Protein AF-Q749F0-F1 (afdb_monomer_lite)

pLDDT: mean 83.87, std 11.84, range [44.56, 96.19]

Sequence (62 aa):
MTHIETSRVNELLAGHMAIIKEFADKLDVNGDLEEIEANVAEIEQALADLKGALASIPHRRG

Radius of gyration: 15.16 Å; chains: 1; bounding box: 34×18×42 Å

Foldseek 3Di:
DDPVLVVVLVVLVVVLVVQLVVLVVVDDPPDDPVSNVVSVVSNVVSVVVNVVVVVPRDDPPD

Organism: Geobacter sulfurreducens (strain ATCC 51573 / DSM 12127 / PCA) (NCBI:txid243231)

Structure (mmCIF, N/CA/C/O backbone):
data_AF-Q749F0-F1
#
_entry.id   AF-Q749F0-F1
#
loop_
_atom_site.group_PDB
_atom_site.id
_atom_site.type_symbol
_atom_site.label_atom_id
_atom_site.label_alt_id
_atom_site.label_comp_id
_atom_site.label_asym_id
_atom_site.label_entity_id
_atom_site.label_seq_id
_atom_site.pdbx_PDB_ins_code
_atom_site.Cartn_x
_atom_site.Cartn_y
_atom_site.Cartn_z
_atom_site.occupancy
_atom_site.B_iso_or_equiv
_atom_site.auth_seq_id
_atom_site.auth_comp_id
_atom_site.auth_asym_id
_atom_site.auth_atom_id
_atom_site.pdbx_PDB_model_num
ATOM 1 N N . MET A 1 1 ? 14.821 4.585 -22.949 1.00 55.69 1 MET A N 1
ATOM 2 C CA . MET A 1 1 ? 14.028 3.700 -22.092 1.00 55.69 1 MET A CA 1
ATOM 3 C C . MET A 1 1 ? 13.336 2.734 -23.021 1.00 55.69 1 MET A C 1
ATOM 5 O O . MET A 1 1 ? 12.616 3.173 -23.911 1.00 55.69 1 MET A O 1
ATOM 9 N N . THR A 1 2 ? 13.709 1.466 -22.954 1.00 64.44 2 THR A N 1
ATOM 10 C CA . THR A 1 2 ? 13.085 0.416 -23.761 1.00 64.44 2 THR A CA 1
ATOM 11 C C . THR A 1 2 ? 11.686 0.139 -23.216 1.00 64.44 2 THR A C 1
ATOM 13 O O . THR A 1 2 ? 11.426 0.347 -22.033 1.00 64.44 2 THR A O 1
ATOM 16 N N . HIS A 1 3 ? 10.773 -0.338 -24.061 1.00 64.50 3 HIS A N 1
ATOM 17 C CA . HIS A 1 3 ? 9.400 -0.663 -23.653 1.00 64.50 3 HIS A CA 1
ATOM 18 C C . HIS A 1 3 ? 9.355 -1.644 -22.459 1.00 64.50 3 HIS A C 1
ATOM 20 O O . HIS A 1 3 ? 8.446 -1.587 -21.639 1.00 64.50 3 HIS A O 1
ATOM 26 N N . ILE A 1 4 ? 10.381 -2.494 -22.328 1.00 63.66 4 ILE A N 1
ATOM 27 C CA . ILE A 1 4 ? 10.574 -3.452 -21.229 1.00 63.66 4 ILE A CA 1
ATOM 28 C C . ILE A 1 4 ? 10.875 -2.738 -19.902 1.00 63.66 4 ILE A C 1
ATOM 30 O O . ILE A 1 4 ? 10.323 -3.104 -18.867 1.00 63.66 4 ILE A O 1
ATOM 34 N N . GLU A 1 5 ? 11.708 -1.693 -19.919 1.00 67.62 5 GLU A N 1
ATOM 35 C CA . GLU A 1 5 ? 11.988 -0.885 -18.725 1.00 67.62 5 GLU A CA 1
ATOM 36 C C . GLU A 1 5 ? 10.722 -0.165 -18.245 1.00 67.62 5 GLU A C 1
ATOM 38 O O . GLU A 1 5 ? 10.439 -0.164 -17.053 1.00 67.62 5 GLU A O 1
ATOM 43 N N . THR A 1 6 ? 9.915 0.381 -19.158 1.00 76.31 6 THR A N 1
ATOM 44 C CA . THR A 1 6 ? 8.648 1.045 -18.810 1.00 76.31 6 THR A CA 1
ATOM 45 C C . THR A 1 6 ? 7.610 0.068 -18.251 1.00 76.31 6 THR A C 1
ATOM 47 O O . THR A 1 6 ? 6.976 0.372 -17.243 1.00 76.31 6 THR A O 1
ATOM 50 N N . SER A 1 7 ? 7.461 -1.123 -18.842 1.00 81.69 7 SER A N 1
ATOM 51 C CA . SER A 1 7 ? 6.559 -2.160 -18.321 1.00 81.69 7 SER A CA 1
ATOM 52 C C . SER A 1 7 ? 6.947 -2.609 -16.910 1.00 81.69 7 SER A C 1
ATOM 54 O O . SER A 1 7 ? 6.087 -2.677 -16.038 1.00 81.69 7 SER A O 1
ATOM 56 N N . ARG A 1 8 ? 8.243 -2.814 -16.648 1.00 80.69 8 ARG A N 1
ATOM 57 C CA . ARG A 1 8 ? 8.737 -3.227 -15.326 1.00 80.69 8 ARG A CA 1
ATOM 58 C C . ARG A 1 8 ? 8.524 -2.158 -14.251 1.00 80.69 8 ARG A C 1
ATOM 60 O O . ARG A 1 8 ? 8.214 -2.487 -13.111 1.00 80.69 8 ARG A O 1
ATOM 67 N N . VAL A 1 9 ? 8.663 -0.877 -14.604 1.00 83.31 9 VAL A N 1
ATOM 68 C CA . VAL A 1 9 ? 8.345 0.237 -13.693 1.00 83.31 9 VAL A CA 1
ATOM 69 C C . VAL A 1 9 ? 6.850 0.277 -13.381 1.00 83.31 9 VAL A C 1
ATOM 71 O O . VAL A 1 9 ? 6.478 0.461 -12.225 1.00 83.31 9 VAL A O 1
ATOM 74 N N . ASN A 1 10 ? 5.993 0.053 -14.379 1.00 86.50 10 ASN A N 1
ATOM 75 C CA . ASN A 1 10 ? 4.545 0.023 -14.179 1.00 86.50 10 ASN A CA 1
ATOM 76 C C . ASN A 1 10 ? 4.102 -1.146 -13.289 1.00 86.50 10 ASN A C 1
ATOM 78 O O . ASN A 1 10 ? 3.248 -0.956 -12.429 1.00 86.50 10 ASN A O 1
ATOM 82 N N . GLU A 1 11 ? 4.691 -2.331 -13.458 1.00 88.69 11 GLU A N 1
ATOM 83 C CA . GLU A 1 11 ? 4.428 -3.491 -12.595 1.00 88.69 11 GLU A CA 1
ATOM 84 C C . GLU A 1 11 ? 4.838 -3.219 -11.144 1.00 88.69 11 GLU A C 1
ATOM 86 O O . GLU A 1 11 ? 4.076 -3.500 -10.219 1.00 88.69 11 GLU A O 1
ATOM 91 N N . LEU A 1 12 ? 6.009 -2.606 -10.946 1.00 87.81 12 LEU A N 1
ATOM 92 C CA . LEU A 1 12 ? 6.492 -2.230 -9.621 1.00 87.81 12 LEU A CA 1
ATOM 93 C C . LEU A 1 12 ? 5.562 -1.207 -8.955 1.00 87.81 12 LEU A C 1
ATOM 95 O O . LEU A 1 12 ? 5.155 -1.393 -7.810 1.00 87.81 12 LEU A O 1
ATOM 99 N N . LEU A 1 13 ? 5.175 -0.158 -9.686 1.00 89.00 13 LEU A N 1
ATOM 100 C CA . LEU A 1 13 ? 4.221 0.844 -9.206 1.00 89.00 13 LEU A CA 1
ATOM 101 C C . LEU A 1 13 ? 2.879 0.208 -8.833 1.00 89.00 13 LEU A C 1
ATOM 103 O O . LEU A 1 13 ? 2.362 0.474 -7.751 1.00 89.00 13 LEU A O 1
ATOM 107 N N . ALA A 1 14 ? 2.340 -0.660 -9.690 1.00 91.81 14 ALA A N 1
ATOM 108 C CA . ALA A 1 14 ? 1.067 -1.329 -9.447 1.00 91.81 14 ALA A CA 1
ATOM 109 C C . ALA A 1 14 ? 1.103 -2.204 -8.182 1.00 91.81 14 ALA A C 1
ATOM 111 O O . ALA A 1 14 ? 0.152 -2.171 -7.402 1.00 91.81 14 ALA A O 1
ATOM 112 N N . GLY A 1 15 ? 2.200 -2.932 -7.947 1.00 91.50 15 GLY A N 1
ATOM 113 C CA . GLY A 1 15 ? 2.374 -3.760 -6.752 1.00 91.50 15 GLY A CA 1
ATOM 114 C C . GLY A 1 15 ? 2.366 -2.940 -5.460 1.00 91.50 15 GLY A C 1
ATOM 115 O O . GLY A 1 15 ? 1.570 -3.211 -4.561 1.00 91.50 15 GLY A O 1
ATOM 116 N N . HIS A 1 16 ? 3.186 -1.888 -5.385 1.00 89.44 16 HIS A N 1
ATOM 117 C CA . HIS A 1 16 ? 3.232 -1.033 -4.194 1.00 89.44 16 HIS A CA 1
ATOM 118 C C . HIS A 1 16 ? 1.921 -0.262 -3.978 1.00 89.44 16 HIS A C 1
ATOM 120 O O . HIS A 1 16 ? 1.469 -0.136 -2.843 1.00 89.44 16 HIS A O 1
ATOM 126 N N . MET A 1 17 ? 1.264 0.206 -5.047 1.00 89.19 17 MET A N 1
ATOM 127 C CA . MET A 1 17 ? -0.048 0.859 -4.943 1.00 89.19 17 MET A CA 1
ATOM 128 C C . MET A 1 17 ? -1.136 -0.091 -4.431 1.00 89.19 17 MET A C 1
ATOM 130 O O . MET A 1 17 ? -2.011 0.349 -3.688 1.00 89.19 17 MET A O 1
ATOM 134 N N . ALA A 1 18 ? -1.092 -1.375 -4.801 1.00 93.56 18 ALA A N 1
ATOM 135 C CA . ALA A 1 18 ? -2.037 -2.371 -4.303 1.00 93.56 18 ALA A CA 1
ATOM 136 C C . ALA A 1 18 ? -1.879 -2.597 -2.793 1.00 93.56 18 ALA A C 1
ATOM 138 O O . ALA A 1 18 ? -2.877 -2.570 -2.079 1.00 93.56 18 ALA A O 1
ATOM 139 N N . ILE A 1 19 ? -0.639 -2.731 -2.310 1.00 89.94 19 ILE A N 1
ATOM 140 C CA . ILE A 1 19 ? -0.331 -2.892 -0.879 1.00 89.94 19 ILE A CA 1
ATOM 141 C C . ILE A 1 19 ? -0.801 -1.668 -0.085 1.00 89.94 19 ILE A C 1
ATOM 143 O O . ILE A 1 19 ? -1.525 -1.801 0.896 1.00 89.94 19 ILE A O 1
ATOM 147 N N . ILE A 1 20 ? -0.452 -0.461 -0.547 1.00 91.06 20 ILE A N 1
ATOM 148 C CA . ILE A 1 20 ? -0.872 0.788 0.107 1.00 91.06 20 ILE A CA 1
ATOM 149 C C . ILE A 1 20 ? -2.397 0.869 0.186 1.00 91.06 20 ILE A C 1
ATOM 151 O O . ILE A 1 20 ? -2.939 1.229 1.227 1.00 91.06 20 ILE A O 1
ATOM 155 N N . LYS A 1 21 ? -3.095 0.524 -0.901 1.00 91.94 21 LYS A N 1
ATOM 156 C CA . LYS A 1 21 ? -4.556 0.534 -0.927 1.00 91.94 21 LYS A CA 1
ATOM 157 C C . LYS A 1 21 ? -5.150 -0.491 0.041 1.00 91.94 21 LYS A C 1
ATOM 159 O O . LYS A 1 21 ? -6.081 -0.151 0.755 1.00 91.94 21 LYS A O 1
ATOM 164 N N . GLU A 1 22 ? -4.606 -1.704 0.089 1.00 92.12 22 GLU A N 1
ATOM 165 C CA . GLU A 1 22 ? -5.081 -2.756 0.991 1.00 92.12 22 GLU A CA 1
ATOM 166 C C . GLU A 1 22 ? -5.040 -2.312 2.456 1.00 92.12 22 GLU A C 1
ATOM 168 O O . GLU A 1 22 ? -6.021 -2.479 3.176 1.00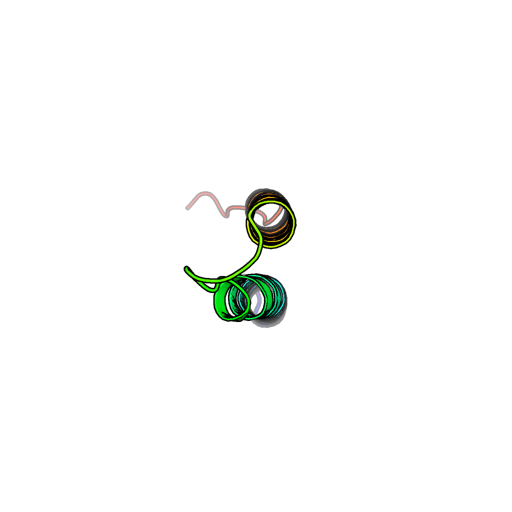 92.12 22 GLU A O 1
ATOM 173 N N . PHE A 1 23 ? -3.924 -1.736 2.901 1.00 88.75 23 PHE A N 1
ATOM 174 C CA . PHE A 1 23 ? -3.793 -1.281 4.283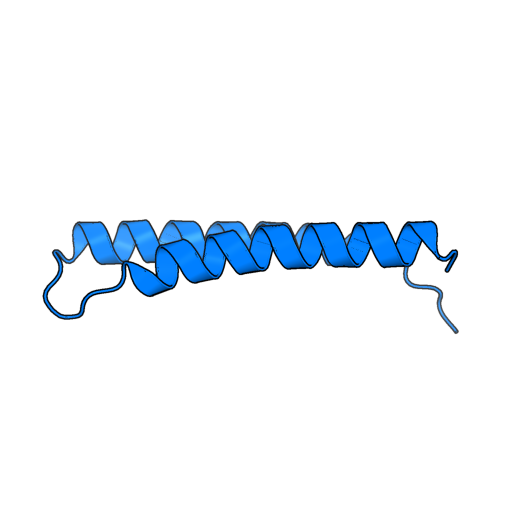 1.00 88.75 23 PHE A CA 1
ATOM 175 C C . PHE A 1 23 ? -4.570 0.006 4.555 1.00 88.75 23 PHE A C 1
ATOM 177 O O . PHE A 1 23 ? -5.124 0.155 5.640 1.00 88.75 23 PHE A O 1
ATOM 184 N N . ALA A 1 24 ? -4.688 0.900 3.571 1.00 87.38 24 ALA A N 1
ATOM 185 C CA . ALA A 1 24 ? -5.527 2.087 3.701 1.00 87.38 24 ALA A CA 1
ATOM 186 C C . ALA A 1 24 ? -7.014 1.727 3.844 1.00 87.38 24 ALA A C 1
ATOM 188 O O . ALA A 1 24 ? -7.707 2.337 4.652 1.00 87.38 24 ALA A O 1
ATOM 189 N N . ASP A 1 25 ? -7.494 0.714 3.116 1.00 90.69 25 ASP A N 1
ATOM 190 C CA . ASP A 1 25 ? -8.877 0.231 3.208 1.00 90.69 25 ASP A CA 1
ATOM 191 C C . ASP A 1 25 ? -9.181 -0.410 4.583 1.00 90.69 25 ASP A C 1
ATOM 193 O O . ASP A 1 25 ? -10.344 -0.479 4.980 1.00 90.69 25 ASP A O 1
ATOM 197 N N . LYS A 1 26 ? -8.153 -0.852 5.327 1.00 87.62 26 LYS A N 1
ATOM 198 C CA . LYS A 1 26 ? -8.272 -1.379 6.702 1.00 87.62 26 LYS A CA 1
ATOM 199 C C . LYS A 1 26 ? -8.271 -0.288 7.782 1.00 87.62 26 LYS A C 1
ATOM 201 O O . LYS A 1 26 ? -8.508 -0.596 8.946 1.00 87.62 26 LYS A O 1
ATOM 206 N N . LEU A 1 27 ? -8.011 0.976 7.434 1.00 86.62 27 LEU A N 1
ATOM 207 C CA . LEU A 1 27 ? -8.064 2.085 8.390 1.00 86.62 27 LEU A CA 1
ATOM 208 C C . LEU A 1 27 ? -9.525 2.446 8.698 1.00 86.62 27 LEU A C 1
ATOM 210 O O . LEU A 1 27 ? -10.150 3.239 7.993 1.00 86.62 27 LEU A O 1
ATOM 214 N N . ASP A 1 28 ? -10.062 1.876 9.776 1.00 83.75 28 ASP A N 1
ATOM 215 C CA . ASP A 1 28 ? -11.360 2.247 10.342 1.00 83.75 28 ASP A CA 1
ATOM 216 C C . ASP A 1 28 ? -11.169 3.223 11.508 1.00 83.75 28 ASP A C 1
ATOM 218 O O . ASP A 1 28 ? -10.420 2.957 12.442 1.00 83.75 28 ASP A O 1
ATOM 222 N N . VAL A 1 29 ? -11.892 4.344 11.491 1.00 76.25 29 VAL A N 1
ATOM 223 C CA . VAL A 1 29 ? -11.902 5.333 12.586 1.00 76.25 29 VAL A CA 1
ATOM 224 C C . VAL A 1 29 ? -12.498 4.785 13.886 1.00 76.25 29 VAL A C 1
ATOM 226 O O . VAL A 1 29 ? -12.324 5.397 14.937 1.00 76.25 29 VAL A O 1
ATOM 229 N N . ASN A 1 30 ? -13.208 3.657 13.812 1.00 85.50 30 ASN A N 1
ATOM 230 C CA . ASN A 1 30 ? -13.711 2.912 14.965 1.00 85.50 30 ASN A CA 1
ATOM 231 C C . ASN A 1 30 ? -12.840 1.692 15.314 1.00 85.50 30 ASN A C 1
ATOM 233 O O . ASN A 1 30 ? -13.189 0.958 16.240 1.00 85.50 30 ASN A O 1
ATOM 237 N N . GLY A 1 31 ? -11.755 1.459 14.567 1.00 78.75 31 GLY A N 1
ATOM 238 C CA . GLY A 1 31 ? -10.801 0.3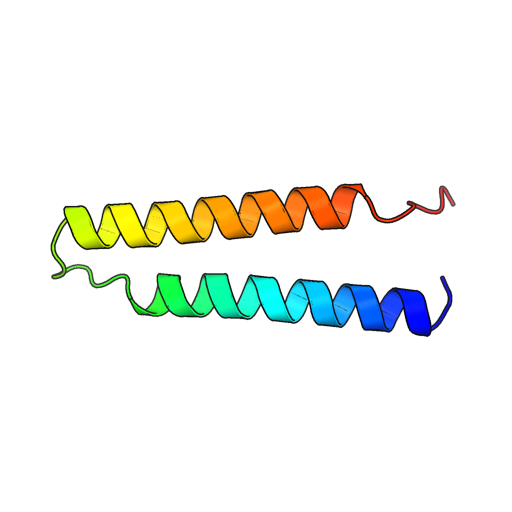82 14.812 1.00 78.75 31 GLY A CA 1
ATOM 239 C C . GLY A 1 31 ? -9.963 0.622 16.067 1.00 78.75 31 GLY A C 1
ATOM 240 O O . GLY A 1 31 ? -9.892 1.740 16.586 1.00 78.75 31 GLY A O 1
ATOM 241 N N . ASP A 1 32 ? -9.328 -0.441 16.563 1.00 87.50 32 ASP A N 1
ATOM 242 C CA . ASP A 1 32 ? -8.387 -0.324 17.676 1.00 87.50 32 ASP A CA 1
ATOM 243 C C . ASP A 1 32 ? -7.174 0.515 17.247 1.00 87.50 32 ASP A C 1
ATOM 245 O O . ASP A 1 32 ? -6.694 0.410 16.114 1.00 87.50 32 ASP A O 1
ATOM 249 N N . LEU A 1 33 ? -6.664 1.347 18.155 1.00 88.50 33 LEU A N 1
ATOM 250 C CA . LEU A 1 33 ? -5.516 2.207 17.887 1.00 88.50 33 LEU A CA 1
ATOM 251 C C . LEU A 1 33 ? -4.298 1.376 17.466 1.00 88.50 33 LEU A C 1
ATOM 253 O O . LEU A 1 33 ? -3.608 1.761 16.527 1.00 88.50 33 LEU A O 1
ATOM 257 N N . GLU A 1 34 ? -4.080 0.217 18.096 1.00 91.00 34 GLU A N 1
ATOM 258 C CA . GLU A 1 34 ? -2.976 -0.688 17.746 1.00 91.00 34 GLU A CA 1
ATOM 259 C C . GLU A 1 34 ? -3.087 -1.213 16.303 1.00 91.00 34 GLU A C 1
ATOM 261 O O . GLU A 1 34 ? -2.083 -1.329 15.599 1.00 91.00 34 GLU A O 1
ATOM 266 N N . GLU A 1 35 ? -4.304 -1.492 15.825 1.00 89.19 35 GLU A N 1
ATOM 267 C CA . GLU A 1 35 ? -4.541 -1.960 14.455 1.00 89.19 35 GLU A CA 1
ATOM 268 C C . GLU A 1 35 ? -4.326 -0.833 13.436 1.00 89.19 35 GLU A C 1
ATOM 270 O O . GLU A 1 35 ? -3.713 -1.041 12.385 1.00 89.19 35 GLU A O 1
ATOM 275 N N . ILE A 1 36 ? -4.772 0.382 13.762 1.00 90.00 36 ILE A N 1
ATOM 276 C CA . ILE A 1 36 ? -4.534 1.579 12.949 1.00 90.00 36 ILE A CA 1
ATOM 277 C C . ILE A 1 36 ? -3.031 1.855 12.842 1.00 90.00 36 ILE A C 1
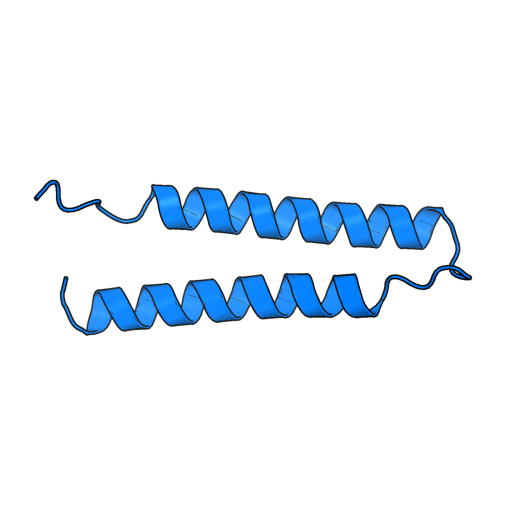ATOM 279 O O . ILE A 1 36 ? -2.530 2.066 11.738 1.00 90.00 36 ILE A O 1
ATOM 283 N N . GLU A 1 37 ? -2.302 1.824 13.959 1.00 93.06 37 GLU A N 1
ATOM 284 C CA . GLU A 1 37 ? -0.852 2.037 13.987 1.00 93.06 37 GLU A CA 1
ATOM 285 C C . GLU A 1 37 ? -0.104 0.972 13.174 1.00 93.06 37 GLU A C 1
ATOM 287 O O . GLU A 1 37 ? 0.781 1.315 12.386 1.00 93.06 37 GLU A O 1
ATOM 292 N N . ALA A 1 38 ? -0.500 -0.300 13.287 1.00 91.94 38 ALA A N 1
ATOM 293 C CA . ALA A 1 38 ? 0.074 -1.380 12.490 1.00 91.94 38 ALA A CA 1
ATOM 294 C C . ALA A 1 38 ? -0.169 -1.176 10.984 1.00 91.94 38 ALA A C 1
ATOM 296 O O . ALA A 1 38 ? 0.767 -1.253 10.188 1.00 91.94 38 ALA A O 1
ATOM 297 N N . ASN A 1 39 ? -1.401 -0.848 10.584 1.00 89.94 39 ASN A N 1
ATOM 298 C CA . ASN A 1 39 ? -1.738 -0.592 9.181 1.00 89.94 39 ASN A CA 1
ATOM 299 C C . ASN A 1 39 ? -0.991 0.634 8.623 1.00 89.94 39 ASN A C 1
ATOM 301 O O . ASN A 1 39 ? -0.541 0.614 7.476 1.00 89.94 39 ASN A O 1
ATOM 305 N N . VAL A 1 40 ? -0.817 1.693 9.422 1.00 92.75 40 VAL A N 1
ATOM 306 C CA . VAL A 1 40 ? -0.023 2.869 9.032 1.00 92.75 40 VAL A CA 1
ATOM 307 C C . VAL A 1 40 ? 1.448 2.501 8.830 1.00 92.75 40 VAL A C 1
ATOM 309 O O . VAL A 1 40 ? 2.024 2.896 7.817 1.00 92.75 40 VAL A O 1
ATOM 312 N N . ALA A 1 41 ? 2.044 1.710 9.726 1.00 95.25 41 ALA A N 1
ATOM 313 C CA . ALA A 1 41 ? 3.437 1.280 9.598 1.00 95.25 41 ALA A CA 1
ATOM 314 C C . ALA A 1 41 ? 3.687 0.487 8.299 1.00 95.25 41 ALA A C 1
ATOM 316 O O . ALA A 1 41 ? 4.683 0.716 7.610 1.00 95.25 41 ALA A O 1
ATOM 317 N N . GLU A 1 42 ? 2.754 -0.388 7.912 1.00 94.94 42 GLU A N 1
ATOM 318 C CA . GLU A 1 42 ? 2.823 -1.134 6.646 1.00 94.94 42 GLU A CA 1
ATOM 319 C C . GLU A 1 42 ? 2.761 -0.205 5.420 1.00 94.94 42 GLU A C 1
ATOM 321 O O . GLU A 1 42 ? 3.525 -0.361 4.461 1.00 94.94 42 GLU A O 1
ATOM 326 N N . ILE A 1 43 ? 1.903 0.822 5.456 1.00 93.12 43 ILE A N 1
ATOM 327 C CA . ILE A 1 43 ? 1.824 1.840 4.395 1.00 93.12 43 ILE A CA 1
ATOM 328 C C . ILE A 1 43 ? 3.140 2.619 4.288 1.00 93.12 43 ILE A C 1
ATOM 330 O O . ILE A 1 43 ? 3.637 2.851 3.181 1.00 93.12 43 ILE A O 1
ATOM 334 N N . GLU A 1 44 ? 3.716 3.032 5.417 1.00 96.19 44 GLU A N 1
ATOM 335 C CA . GLU A 1 44 ? 4.983 3.766 5.450 1.00 96.19 44 GLU A CA 1
ATOM 336 C C . GLU A 1 44 ? 6.136 2.938 4.876 1.00 96.19 44 GLU A C 1
ATOM 338 O O . GLU A 1 44 ? 6.918 3.454 4.067 1.00 96.19 44 GLU A O 1
ATOM 343 N N . GLN A 1 45 ? 6.204 1.649 5.218 1.00 94.56 45 GLN A N 1
ATOM 344 C CA . GLN A 1 45 ? 7.201 0.731 4.675 1.00 94.56 45 GLN A CA 1
ATOM 345 C C . GLN A 1 45 ? 7.032 0.553 3.160 1.00 94.56 45 GLN A C 1
ATOM 347 O O . GLN A 1 45 ? 7.992 0.731 2.407 1.00 94.56 45 GLN A O 1
ATOM 352 N N . ALA A 1 46 ? 5.807 0.307 2.685 1.00 92.31 46 ALA A N 1
ATOM 353 C CA . ALA A 1 46 ? 5.528 0.168 1.256 1.00 92.31 46 ALA A CA 1
ATOM 354 C C . ALA A 1 46 ? 5.898 1.435 0.460 1.00 92.31 46 ALA A C 1
ATOM 356 O O . ALA A 1 46 ? 6.405 1.349 -0.664 1.00 92.31 46 ALA A O 1
ATOM 357 N N . LEU A 1 47 ? 5.687 2.621 1.043 1.00 92.50 47 LEU A N 1
ATOM 358 C CA . LEU A 1 47 ? 6.104 3.899 0.462 1.00 92.50 47 LEU A CA 1
ATOM 359 C C . LEU A 1 47 ? 7.628 4.068 0.439 1.00 92.50 47 LEU A C 1
ATOM 361 O O . LEU A 1 47 ? 8.162 4.606 -0.536 1.00 92.50 47 LEU A O 1
ATOM 365 N N . ALA A 1 48 ? 8.329 3.656 1.496 1.00 94.44 48 ALA A N 1
ATOM 366 C CA . ALA A 1 48 ? 9.787 3.703 1.554 1.00 94.44 48 ALA A CA 1
ATOM 367 C C . ALA A 1 48 ? 10.412 2.800 0.480 1.00 94.44 48 ALA A C 1
ATOM 369 O O . ALA A 1 48 ? 11.291 3.249 -0.264 1.00 94.44 48 ALA A O 1
ATOM 370 N N . ASP A 1 49 ? 9.892 1.582 0.329 1.00 91.12 49 ASP A N 1
ATOM 371 C CA . ASP A 1 49 ? 10.343 0.625 -0.681 1.00 91.12 49 ASP A CA 1
ATOM 372 C C . ASP A 1 49 ? 10.108 1.155 -2.096 1.00 91.12 49 ASP A C 1
ATOM 374 O O . ASP A 1 49 ? 11.019 1.139 -2.928 1.00 91.12 49 ASP A O 1
ATOM 378 N N . LEU A 1 50 ? 8.924 1.723 -2.355 1.00 88.75 50 LEU A N 1
ATOM 379 C CA . LEU A 1 50 ? 8.616 2.335 -3.644 1.00 88.75 50 LEU A CA 1
ATOM 380 C C . LEU A 1 50 ? 9.572 3.493 -3.965 1.00 88.75 50 LEU A C 1
ATOM 382 O O . LEU A 1 50 ? 10.084 3.588 -5.082 1.00 88.75 50 LEU A O 1
ATOM 386 N N . LYS A 1 51 ? 9.850 4.371 -2.994 1.00 89.25 51 LYS A N 1
ATOM 387 C C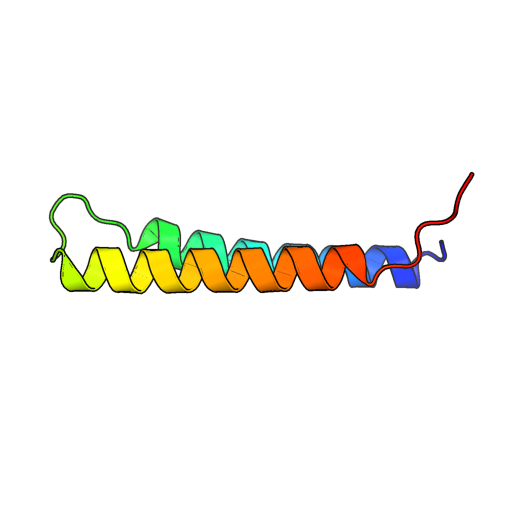A . LYS A 1 51 ? 10.812 5.472 -3.167 1.00 89.25 51 LYS A CA 1
ATOM 388 C C . LYS A 1 51 ? 12.213 4.944 -3.482 1.00 89.25 51 LYS A C 1
ATOM 390 O O . LYS A 1 51 ? 12.862 5.470 -4.386 1.00 89.25 51 LYS A O 1
ATOM 395 N N . GLY A 1 52 ? 12.664 3.904 -2.779 1.00 89.12 52 GLY A N 1
ATOM 396 C CA . GLY A 1 52 ? 13.955 3.258 -3.024 1.00 89.12 52 GLY A CA 1
ATOM 397 C C . GLY A 1 52 ? 14.038 2.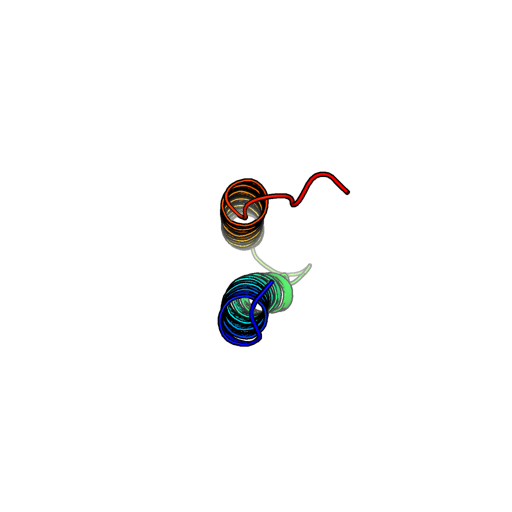635 -4.418 1.00 89.12 52 GLY A C 1
ATOM 398 O O . GLY A 1 52 ? 14.999 2.869 -5.156 1.00 89.12 52 GLY A O 1
ATOM 399 N N . ALA A 1 53 ? 12.995 1.913 -4.821 1.00 85.50 53 ALA A N 1
ATOM 400 C CA . ALA A 1 53 ? 12.894 1.323 -6.147 1.00 85.50 53 ALA A CA 1
ATOM 401 C C . ALA A 1 53 ? 12.931 2.388 -7.251 1.00 85.50 53 ALA A C 1
ATOM 403 O O . ALA A 1 53 ? 13.708 2.255 -8.198 1.00 85.50 53 ALA A O 1
ATOM 404 N N . LEU A 1 54 ? 12.169 3.478 -7.110 1.00 84.00 54 LEU A N 1
ATOM 405 C CA . LEU A 1 54 ? 12.161 4.580 -8.075 1.00 84.00 54 LEU A CA 1
ATOM 406 C C . LEU A 1 54 ? 13.518 5.289 -8.170 1.00 84.00 54 LEU A C 1
ATOM 408 O O . LEU A 1 54 ? 13.963 5.611 -9.272 1.00 84.00 54 LEU A O 1
ATOM 412 N N . ALA A 1 55 ? 14.206 5.485 -7.043 1.00 84.38 55 ALA A N 1
ATOM 413 C CA . ALA A 1 55 ? 15.545 6.074 -7.011 1.00 84.38 55 ALA A CA 1
ATOM 414 C C . ALA A 1 55 ? 16.602 5.193 -7.701 1.00 84.38 55 ALA A C 1
ATOM 416 O O . ALA A 1 55 ? 17.584 5.711 -8.230 1.00 84.38 55 ALA A O 1
ATOM 417 N N . SER A 1 56 ? 16.399 3.871 -7.728 1.00 81.44 56 SER A N 1
ATOM 418 C CA . SER A 1 56 ? 17.300 2.926 -8.401 1.00 81.44 56 SER A CA 1
ATOM 419 C C . SER A 1 56 ? 17.138 2.888 -9.928 1.00 81.44 56 SER A C 1
ATOM 421 O O . SER A 1 56 ? 17.998 2.348 -10.627 1.00 81.44 56 SER A O 1
ATOM 423 N N . ILE A 1 57 ? 16.058 3.469 -10.469 1.00 80.25 57 ILE A N 1
ATOM 424 C CA . ILE A 1 57 ? 15.827 3.526 -11.915 1.00 80.25 57 ILE A CA 1
ATOM 425 C C . ILE A 1 57 ? 16.823 4.519 -12.526 1.00 80.25 57 ILE A C 1
ATOM 427 O O . ILE A 1 57 ? 16.850 5.679 -12.109 1.00 80.25 57 ILE A O 1
ATOM 431 N N . PRO A 1 58 ? 17.614 4.132 -13.545 1.00 71.38 58 PRO A N 1
ATOM 432 C CA . PRO A 1 58 ? 18.558 5.038 -14.186 1.00 71.38 58 PRO A CA 1
ATOM 433 C C . PRO A 1 58 ? 17.832 6.266 -14.742 1.00 71.38 58 PRO A C 1
ATOM 435 O O . PRO A 1 58 ? 17.076 6.182 -15.713 1.00 71.38 58 PRO A O 1
ATOM 438 N N . HIS A 1 59 ? 18.061 7.428 -14.134 1.00 64.44 59 HIS A N 1
ATOM 439 C CA . HIS A 1 59 ? 17.561 8.684 -14.670 1.00 64.44 59 HIS A CA 1
ATOM 440 C C . HIS A 1 59 ? 18.418 9.006 -15.889 1.00 64.44 59 HIS A C 1
ATOM 442 O O . HIS A 1 59 ? 19.600 9.339 -15.763 1.00 64.44 59 HIS A O 1
ATOM 448 N N . ARG A 1 60 ? 17.849 8.893 -17.092 1.00 52.47 60 ARG A N 1
ATOM 449 C CA . ARG A 1 60 ? 18.489 9.462 -18.277 1.00 52.47 60 ARG A CA 1
ATOM 450 C C . ARG A 1 60 ? 18.501 10.975 -18.051 1.00 52.47 60 ARG A C 1
ATOM 452 O O . ARG A 1 60 ? 17.466 11.614 -18.204 1.00 52.47 60 ARG A O 1
ATOM 459 N N . ARG A 1 61 ? 19.642 11.526 -17.616 1.00 50.06 61 ARG A N 1
ATOM 460 C CA . ARG A 1 61 ? 19.915 12.965 -17.705 1.00 50.06 61 ARG A CA 1
ATOM 461 C C . ARG A 1 61 ? 19.741 13.322 -19.181 1.00 50.06 61 ARG A C 1
ATOM 463 O O . ARG A 1 61 ? 20.537 12.874 -20.006 1.00 50.06 61 ARG A O 1
ATOM 470 N N . GLY A 1 62 ? 18.610 13.952 -19.493 1.00 44.56 62 GLY A N 1
ATOM 471 C CA . GLY A 1 62 ? 18.399 14.634 -20.764 1.00 44.56 62 GLY A CA 1
ATOM 472 C C . GLY A 1 62 ? 19.340 15.817 -20.875 1.00 44.56 62 GLY A C 1
ATOM 473 O O . GLY A 1 62 ? 19.695 16.372 -19.809 1.00 44.56 62 GLY A O 1
#

Secondary structure (DSSP, 8-state):
--HHHHHHHHHHHHHHHHHHHHHHHT--TTS-HHHHHHHHHHHHHHHHHHHHHHHHS-----